Protein AF-A0A396IBC6-F1 (afdb_monomer_lite)

Foldseek 3Di:
DDDDDDDDDDPPPPPPVPPDDQLLVVLVVPDDFQDADPVQNPDPQRGFFKAFSVVSDTGTPVCCVVVVPTDMDGDDDD

Sequence (78 aa):
MRGSGSDPSSEAKGDMKVNQKPAWLERLMGETFFGGCGVHQNQRKNEKNILCLHCCLTICPHCLPSHPSHPLLQVLVT

Organism: Medicago truncatula (NCBI:txid3880)

pLDDT: mean 84.3, std 16.27, range [40.31, 98.06]

Radius of gyration: 24.77 Å; chains: 1; bounding box: 54×32×76 Å

Secondary structure (DSSP, 8-state):
-------------------PPPHHHHHHHH--TTPBPSSSTTSTT-B--EEETTTTEEE-GGGGGG-TTS-EEE----

Structure (mmCIF, N/CA/C/O backbone):
data_AF-A0A396IBC6-F1
#
_entry.id   AF-A0A396IBC6-F1
#
loop_
_atom_site.group_PDB
_atom_site.id
_atom_site.type_symbol
_atom_site.label_atom_id
_atom_site.label_alt_id
_atom_site.label_comp_id
_atom_site.label_asym_id
_atom_site.label_entity_id
_atom_site.label_seq_id
_atom_site.pdbx_PDB_ins_code
_atom_site.Cartn_x
_atom_site.Cartn_y
_atom_site.Cartn_z
_atom_site.occupancy
_atom_site.B_iso_or_equiv
_atom_site.auth_seq_id
_atom_site.auth_comp_id
_atom_site.auth_asym_id
_atom_site.auth_atom_id
_atom_site.pdbx_PDB_model_num
ATOM 1 N N . MET A 1 1 ? 40.134 -16.490 -64.705 1.00 40.31 1 MET A N 1
ATOM 2 C CA . MET A 1 1 ? 39.882 -15.033 -64.682 1.00 40.31 1 MET A CA 1
ATOM 3 C C . MET A 1 1 ? 38.644 -14.788 -63.838 1.00 40.31 1 MET A C 1
ATOM 5 O O . MET A 1 1 ? 37.694 -15.519 -64.052 1.00 40.31 1 MET A O 1
ATOM 9 N N . ARG A 1 2 ? 38.723 -13.825 -62.899 1.00 49.53 2 ARG A N 1
ATOM 10 C CA . ARG A 1 2 ? 37.644 -12.994 -62.305 1.00 49.53 2 ARG A CA 1
ATOM 11 C C . ARG A 1 2 ? 36.302 -13.723 -62.059 1.00 49.53 2 ARG A C 1
ATOM 13 O O . ARG A 1 2 ? 35.611 -14.027 -63.011 1.00 49.53 2 ARG A O 1
ATOM 20 N N . GLY A 1 3 ? 35.859 -14.031 -60.847 1.00 47.22 3 GLY A N 1
ATOM 21 C CA . GLY A 1 3 ? 35.953 -13.269 -59.604 1.00 47.22 3 GLY A CA 1
ATOM 22 C C . GLY A 1 3 ? 34.537 -12.950 -59.104 1.00 47.22 3 GLY A C 1
ATOM 23 O O . GLY A 1 3 ? 33.712 -12.531 -59.906 1.00 47.22 3 GLY A O 1
ATOM 24 N N . SER A 1 4 ? 34.347 -13.085 -57.787 1.00 53.88 4 SER A N 1
ATOM 25 C CA . SER A 1 4 ? 33.383 -12.336 -56.957 1.00 53.88 4 SER A CA 1
ATOM 26 C C . SER A 1 4 ? 31.899 -12.736 -57.054 1.00 53.88 4 SER A C 1
ATOM 28 O O . SER A 1 4 ? 31.351 -12.857 -58.134 1.00 53.88 4 SER A O 1
ATOM 30 N N . GLY A 1 5 ? 31.148 -12.900 -55.969 1.00 54.38 5 GLY A N 1
ATOM 31 C CA . GLY A 1 5 ? 31.469 -12.797 -54.552 1.00 54.38 5 GLY A CA 1
ATOM 32 C C . GLY A 1 5 ? 30.183 -12.900 -53.722 1.00 54.38 5 GLY A C 1
ATOM 33 O O . GLY A 1 5 ? 29.172 -12.320 -54.093 1.00 54.38 5 GLY A O 1
ATOM 34 N N . SER A 1 6 ? 30.274 -13.653 -52.623 1.00 50.16 6 SER A N 1
ATOM 35 C CA . SER A 1 6 ? 29.631 -13.423 -51.317 1.00 50.16 6 SER A CA 1
ATOM 36 C C . SER A 1 6 ? 28.144 -13.019 -51.244 1.00 50.16 6 SER A C 1
ATOM 38 O O . SER A 1 6 ? 27.825 -11.833 -51.298 1.00 50.16 6 SER A O 1
ATOM 40 N N . ASP A 1 7 ? 27.290 -13.976 -50.859 1.00 57.91 7 ASP A N 1
ATOM 41 C CA . ASP A 1 7 ? 26.482 -13.805 -49.634 1.00 57.91 7 ASP A CA 1
ATOM 42 C C . ASP A 1 7 ? 27.478 -13.627 -48.468 1.00 57.91 7 ASP A C 1
ATOM 44 O O . ASP A 1 7 ? 28.491 -14.337 -48.493 1.00 57.91 7 ASP A O 1
ATOM 48 N N . PRO A 1 8 ? 27.306 -12.740 -47.463 1.00 60.06 8 PRO A N 1
ATOM 49 C CA . PRO A 1 8 ? 26.056 -12.530 -46.721 1.00 60.06 8 PRO A CA 1
ATOM 50 C C . PRO A 1 8 ? 25.855 -11.076 -46.225 1.00 60.06 8 PRO A C 1
ATOM 52 O O . PRO A 1 8 ? 26.809 -10.331 -46.025 1.00 60.06 8 PRO A O 1
ATOM 55 N N . SER A 1 9 ? 24.634 -10.649 -45.907 1.00 51.94 9 SER A N 1
ATOM 56 C CA . SER A 1 9 ? 24.448 -9.477 -45.029 1.00 51.94 9 SER A CA 1
ATOM 57 C C . SER A 1 9 ? 23.144 -9.581 -44.254 1.00 51.94 9 SER A C 1
ATOM 59 O O . SER A 1 9 ? 22.132 -8.984 -44.593 1.00 51.94 9 SER A O 1
ATOM 61 N N . SER A 1 10 ? 23.214 -10.414 -43.215 1.00 59.03 10 SER A N 1
ATOM 62 C CA . SER A 1 10 ? 22.820 -10.068 -41.847 1.00 59.03 10 SER A CA 1
ATOM 63 C C . SER A 1 10 ? 21.746 -8.986 -41.707 1.00 59.03 10 SER A C 1
ATOM 65 O O . SER A 1 10 ? 22.052 -7.795 -41.618 1.00 59.03 10 SER A O 1
ATOM 67 N N . GLU A 1 11 ? 20.498 -9.418 -41.554 1.00 54.94 11 GLU A N 1
ATOM 68 C CA . GLU A 1 11 ? 19.486 -8.597 -40.904 1.00 54.94 11 GLU A CA 1
ATOM 69 C C . GLU A 1 11 ? 19.902 -8.409 -39.441 1.00 54.94 11 GLU A C 1
ATOM 71 O O . GLU A 1 11 ? 19.724 -9.287 -38.594 1.00 54.94 11 GLU A O 1
ATOM 76 N N . ALA A 1 12 ? 20.527 -7.270 -39.149 1.00 61.75 12 ALA A N 1
ATOM 77 C CA . ALA A 1 12 ? 20.793 -6.834 -37.792 1.00 61.75 12 ALA A CA 1
ATOM 78 C C . ALA A 1 12 ? 19.449 -6.530 -37.115 1.00 61.75 12 ALA A C 1
ATOM 80 O O . ALA A 1 12 ? 18.960 -5.400 -37.130 1.00 61.75 12 ALA A O 1
ATOM 81 N N . LYS A 1 13 ? 18.832 -7.556 -36.520 1.00 61.88 13 LYS A N 1
ATOM 82 C CA . LYS A 1 13 ? 17.803 -7.371 -35.499 1.00 61.88 13 LYS A CA 1
ATOM 83 C C . LYS A 1 13 ? 18.493 -6.729 -34.307 1.00 61.88 13 LYS A C 1
ATOM 85 O O . LYS A 1 13 ? 19.060 -7.415 -33.467 1.00 61.88 13 LYS A O 1
ATOM 90 N N . GLY A 1 14 ? 18.522 -5.401 -34.295 1.00 60.88 14 GLY A N 1
ATOM 91 C CA . GLY A 1 14 ? 18.948 -4.653 -33.130 1.00 60.88 14 GLY A CA 1
ATOM 92 C C . GLY A 1 14 ? 18.069 -5.070 -31.960 1.00 60.88 14 GLY A C 1
ATOM 93 O O . GLY A 1 14 ? 16.861 -4.836 -31.985 1.00 60.88 14 GLY A O 1
ATOM 94 N N . ASP A 1 15 ? 18.675 -5.700 -30.958 1.00 65.31 15 ASP A N 1
ATOM 95 C CA . ASP A 1 15 ? 18.120 -5.830 -29.620 1.00 65.31 15 ASP A CA 1
ATOM 96 C C . ASP A 1 15 ? 17.786 -4.423 -29.110 1.00 65.31 15 ASP A C 1
ATOM 98 O O . ASP A 1 15 ? 18.613 -3.725 -28.516 1.00 65.31 15 ASP A O 1
ATOM 102 N N . MET A 1 16 ? 16.560 -3.963 -29.369 1.00 63.03 16 MET A N 1
ATOM 103 C CA . MET A 1 16 ? 15.993 -2.832 -28.653 1.00 63.03 16 MET A CA 1
ATOM 104 C C . MET A 1 16 ? 15.864 -3.287 -27.212 1.00 63.03 16 MET A C 1
ATOM 106 O O . MET A 1 16 ? 14.913 -3.968 -26.833 1.00 63.03 16 MET A O 1
ATOM 110 N N . LYS A 1 17 ? 16.868 -2.939 -26.413 1.00 67.69 17 LYS A N 1
ATOM 111 C CA . LYS A 1 17 ? 16.872 -3.134 -24.973 1.00 67.69 17 LYS A CA 1
ATOM 112 C C . LYS A 1 17 ? 15.759 -2.263 -24.400 1.00 67.69 17 LYS A C 1
ATOM 114 O O . LYS A 1 17 ? 15.981 -1.111 -24.035 1.00 67.69 17 LYS A O 1
ATOM 119 N N . VAL A 1 18 ? 14.533 -2.786 -24.399 1.00 68.62 18 VAL A N 1
ATOM 120 C CA . VAL A 1 18 ? 13.400 -2.113 -23.775 1.00 68.62 18 VAL A CA 1
ATOM 121 C C . VAL A 1 18 ? 13.767 -1.988 -22.309 1.00 68.62 18 VAL A C 1
ATOM 123 O O . VAL A 1 18 ? 13.980 -2.992 -21.628 1.00 68.62 18 VAL A O 1
ATOM 126 N N . ASN A 1 19 ? 13.912 -0.754 -21.838 1.00 77.00 19 ASN A N 1
ATOM 127 C CA . ASN A 1 19 ? 14.194 -0.472 -20.443 1.00 77.00 19 ASN A CA 1
ATOM 128 C C . ASN A 1 19 ? 12.918 -0.753 -19.636 1.00 77.00 19 ASN A C 1
ATOM 130 O O . ASN A 1 19 ? 12.166 0.163 -19.307 1.00 77.00 19 ASN A O 1
ATOM 134 N N . GLN A 1 20 ? 12.634 -2.039 -19.420 1.00 84.81 20 GLN A N 1
ATOM 135 C CA . GLN A 1 20 ? 11.470 -2.515 -18.685 1.00 84.81 20 GLN A CA 1
ATOM 136 C C . GLN A 1 20 ? 11.568 -1.992 -17.256 1.00 84.81 20 GLN A C 1
ATOM 138 O O . GLN A 1 20 ? 12.539 -2.260 -16.543 1.00 84.81 20 GLN A O 1
ATOM 143 N N . LYS A 1 21 ? 10.580 -1.194 -16.852 1.00 87.06 21 LYS A N 1
ATOM 144 C CA . LYS A 1 21 ? 10.509 -0.695 -15.484 1.00 87.06 21 LYS A CA 1
ATOM 145 C C . LYS A 1 21 ? 10.159 -1.867 -14.563 1.00 87.06 21 LYS A C 1
ATOM 147 O O . LYS A 1 21 ? 9.344 -2.709 -14.931 1.00 87.06 21 LYS A O 1
ATOM 152 N N . PRO A 1 22 ? 10.733 -1.939 -13.354 1.00 88.88 22 PRO A N 1
ATOM 153 C CA . PRO A 1 22 ? 10.273 -2.902 -12.365 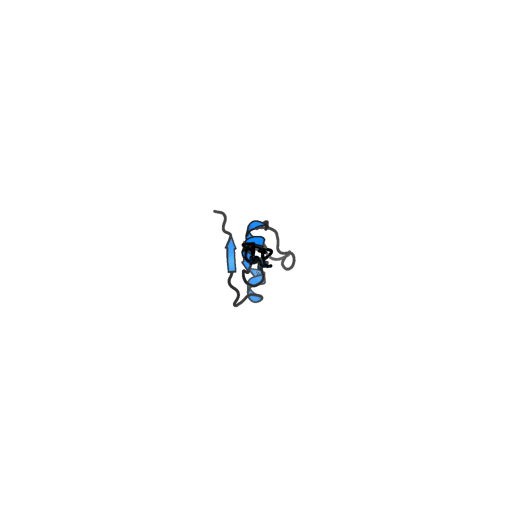1.00 88.88 22 PRO A CA 1
ATOM 154 C C . PRO A 1 22 ? 8.787 -2.688 -12.047 1.00 88.88 22 PRO A C 1
ATOM 156 O O . PRO A 1 22 ? 8.343 -1.547 -11.920 1.00 88.88 22 PRO A O 1
ATOM 159 N N . ALA A 1 23 ? 8.034 -3.769 -11.833 1.00 89.06 23 ALA A N 1
ATOM 160 C CA . ALA A 1 23 ? 6.593 -3.701 -11.569 1.00 89.06 23 ALA A CA 1
ATOM 161 C C . ALA A 1 23 ? 6.235 -2.799 -10.372 1.00 89.06 23 ALA A C 1
ATOM 163 O O . ALA A 1 23 ? 5.237 -2.082 -10.411 1.00 89.06 23 ALA A O 1
ATOM 164 N N . TRP A 1 24 ? 7.067 -2.771 -9.325 1.00 91.75 24 TRP A N 1
ATOM 165 C CA . TRP A 1 24 ? 6.847 -1.890 -8.175 1.00 91.75 24 TRP A CA 1
ATOM 166 C C . TRP A 1 24 ? 6.906 -0.406 -8.559 1.00 91.75 24 TRP A C 1
ATOM 168 O O . TRP A 1 24 ? 6.166 0.394 -7.991 1.00 91.75 24 TRP A O 1
ATOM 178 N N . LEU A 1 25 ? 7.750 -0.039 -9.530 1.00 89.56 25 LEU A N 1
ATOM 179 C CA . LEU A 1 25 ? 7.887 1.335 -10.003 1.00 89.56 25 LEU A CA 1
ATOM 180 C C . LEU A 1 25 ? 6.681 1.724 -10.853 1.00 89.56 25 LEU A C 1
ATOM 182 O O . LEU A 1 25 ? 6.142 2.813 -10.687 1.00 89.56 25 LEU A O 1
ATOM 186 N N . GLU A 1 26 ? 6.218 0.826 -11.723 1.00 91.44 26 GLU A N 1
ATOM 187 C CA . GLU A 1 26 ? 4.988 1.050 -12.487 1.00 91.44 26 GLU A CA 1
ATOM 188 C C . GLU A 1 26 ? 3.782 1.234 -11.565 1.00 91.44 26 GLU A C 1
ATOM 190 O O . GLU A 1 26 ? 2.988 2.152 -11.767 1.00 91.44 26 GLU A O 1
ATOM 195 N N . ARG A 1 27 ? 3.680 0.418 -10.508 1.00 90.06 27 ARG A N 1
ATOM 196 C CA . ARG A 1 27 ? 2.626 0.564 -9.500 1.00 90.06 27 ARG A CA 1
ATOM 197 C C . ARG A 1 27 ? 2.743 1.869 -8.742 1.00 90.06 27 ARG A C 1
ATOM 199 O O . ARG A 1 27 ? 1.755 2.576 -8.653 1.00 90.06 27 ARG A O 1
ATOM 206 N N . LEU A 1 28 ? 3.932 2.227 -8.267 1.00 90.44 28 LEU A N 1
ATOM 207 C CA . LEU A 1 28 ? 4.153 3.496 -7.575 1.00 90.44 28 LEU A CA 1
ATOM 208 C C . LEU A 1 28 ? 3.737 4.705 -8.430 1.00 90.44 28 LEU A C 1
ATOM 210 O O . LEU A 1 28 ? 3.125 5.631 -7.912 1.00 90.44 28 LEU A O 1
ATOM 214 N N . MET A 1 29 ? 4.055 4.692 -9.728 1.00 90.25 29 MET A N 1
ATOM 215 C CA . MET A 1 29 ? 3.748 5.794 -10.646 1.00 90.25 29 MET A CA 1
ATOM 216 C C . MET A 1 29 ? 2.267 5.883 -11.040 1.00 90.25 29 MET A C 1
ATOM 218 O O . MET A 1 29 ? 1.794 6.973 -11.346 1.00 90.25 29 MET A O 1
ATOM 222 N N . GLY A 1 30 ? 1.560 4.752 -11.104 1.00 87.75 30 GLY A N 1
ATOM 223 C CA . GLY A 1 30 ? 0.166 4.687 -11.561 1.00 87.75 30 GLY A CA 1
ATOM 224 C C . GLY A 1 30 ? -0.877 4.692 -10.444 1.00 87.75 30 GLY A C 1
ATOM 225 O O . GLY A 1 30 ? -2.070 4.623 -10.728 1.00 87.75 30 GLY A O 1
ATOM 226 N N . GLU A 1 31 ? -0.449 4.709 -9.189 1.00 87.75 31 GLU A N 1
ATOM 227 C CA . GLU A 1 31 ? -1.324 4.516 -8.041 1.00 87.75 31 GLU A CA 1
ATOM 228 C C . GLU A 1 31 ? -1.872 5.827 -7.472 1.00 87.75 31 GLU A C 1
ATOM 230 O O . GLU A 1 31 ? -1.172 6.834 -7.365 1.00 87.75 31 GLU A O 1
ATOM 235 N N . THR A 1 32 ? -3.120 5.773 -7.009 1.00 83.00 32 THR A N 1
ATOM 236 C CA . THR A 1 32 ? -3.723 6.819 -6.183 1.00 83.00 32 THR A CA 1
ATOM 237 C C . THR A 1 32 ? -3.627 6.406 -4.721 1.00 83.00 32 THR A C 1
ATOM 239 O O . THR A 1 32 ? -4.455 5.647 -4.209 1.00 83.00 32 THR A O 1
ATOM 242 N N . PHE A 1 33 ? -2.594 6.895 -4.040 1.00 82.88 33 PHE A N 1
ATOM 243 C CA . PHE A 1 33 ? -2.444 6.684 -2.603 1.00 82.88 33 PHE A CA 1
ATOM 244 C C . PHE A 1 33 ? -3.591 7.342 -1.827 1.00 82.88 33 PHE A C 1
ATOM 246 O O . PHE A 1 33 ? -4.299 8.213 -2.330 1.00 82.88 33 PHE A O 1
ATOM 253 N N . PHE A 1 34 ? -3.755 6.910 -0.579 1.00 87.69 34 PHE A N 1
ATOM 254 C CA . PHE A 1 34 ? -4.723 7.435 0.386 1.00 87.69 34 PHE A CA 1
ATOM 255 C C . PHE A 1 34 ? -6.187 7.020 0.158 1.00 87.69 34 PHE A C 1
ATOM 257 O O . PHE A 1 34 ? -7.091 7.471 0.856 1.00 87.69 34 PHE A O 1
ATOM 264 N N . GLY A 1 35 ? -6.439 6.080 -0.757 1.00 91.94 35 GLY A N 1
ATOM 265 C CA . GLY A 1 35 ? -7.723 5.382 -0.831 1.00 91.94 35 GLY A CA 1
ATOM 266 C C . GLY A 1 35 ? -7.955 4.449 0.366 1.00 91.94 35 GLY A C 1
ATOM 267 O O . GLY A 1 35 ? -7.014 3.944 0.981 1.00 91.94 35 GLY A O 1
ATOM 268 N N . GLY A 1 36 ? -9.218 4.165 0.686 1.00 93.94 36 GLY A N 1
ATOM 269 C CA . GLY A 1 36 ? -9.574 3.208 1.738 1.00 93.94 36 GLY A CA 1
ATOM 270 C C . GLY A 1 36 ? -9.225 1.759 1.373 1.00 93.94 36 GLY A C 1
ATOM 271 O O . GLY A 1 36 ? -9.330 1.325 0.222 1.00 93.94 36 GLY A O 1
ATOM 272 N N . CYS A 1 37 ? -8.818 0.965 2.361 1.00 96.19 37 CYS A N 1
ATOM 273 C CA . CYS A 1 37 ? -8.588 -0.462 2.176 1.00 96.19 37 CYS A CA 1
ATOM 274 C C . CYS A 1 37 ? -9.907 -1.223 2.012 1.00 96.19 37 CYS A C 1
ATOM 276 O O . CYS A 1 37 ? -10.735 -1.230 2.918 1.00 96.19 37 CYS A O 1
ATOM 278 N N . GLY A 1 38 ? -10.059 -1.942 0.894 1.00 94.56 38 GLY A N 1
ATOM 279 C CA . GLY A 1 38 ? -11.252 -2.742 0.600 1.00 94.56 38 GLY A CA 1
ATOM 280 C C . GLY A 1 38 ? -11.461 -3.954 1.519 1.00 94.56 38 GLY A C 1
ATOM 281 O O . GLY A 1 38 ? -12.593 -4.395 1.668 1.00 94.56 38 GLY A O 1
ATOM 282 N N . VAL A 1 39 ? -10.408 -4.467 2.163 1.00 96.38 39 VAL A N 1
ATOM 283 C CA . VAL A 1 39 ? -10.500 -5.582 3.130 1.00 96.38 39 VAL A CA 1
ATOM 284 C C . VAL A 1 39 ? -10.781 -5.064 4.543 1.00 96.38 39 VAL A C 1
ATOM 286 O O . VAL A 1 39 ? -11.549 -5.656 5.292 1.00 96.38 39 VAL A O 1
ATOM 289 N N . HIS A 1 40 ? -10.199 -3.916 4.897 1.00 97.50 40 HIS A N 1
ATOM 290 C CA . HIS A 1 40 ? -10.271 -3.327 6.235 1.00 97.50 40 HIS A CA 1
ATOM 291 C C . HIS A 1 40 ? -11.159 -2.073 6.269 1.00 97.50 40 HIS A C 1
ATOM 293 O O . HIS A 1 40 ? -10.845 -1.105 6.958 1.00 97.50 40 HIS A O 1
ATOM 299 N N . GLN A 1 41 ? -12.270 -2.065 5.527 1.00 95.81 41 GLN A N 1
ATOM 300 C CA . GLN A 1 41 ? -13.122 -0.875 5.348 1.00 95.81 41 GLN A CA 1
ATOM 301 C C . GLN A 1 41 ? -13.658 -0.307 6.669 1.00 95.81 41 GLN A C 1
ATOM 303 O O . GLN A 1 41 ? -13.734 0.905 6.830 1.00 95.81 41 GLN A O 1
ATOM 308 N N . ASN A 1 42 ? -13.959 -1.179 7.632 1.00 95.81 42 ASN A N 1
ATOM 309 C CA . ASN A 1 42 ? -14.551 -0.797 8.917 1.00 95.81 42 ASN A CA 1
ATOM 310 C C . ASN A 1 42 ? -13.517 -0.453 10.000 1.00 95.81 42 ASN A C 1
ATOM 312 O O . ASN A 1 42 ? -13.892 -0.134 11.127 1.00 95.81 42 ASN A O 1
ATOM 316 N N . GLN A 1 43 ? -12.220 -0.538 9.694 1.00 95.69 43 GLN A N 1
ATOM 317 C CA . GLN A 1 43 ? -11.169 -0.249 10.662 1.00 95.69 43 GLN A CA 1
ATOM 318 C C . GLN A 1 43 ? -10.735 1.211 10.580 1.00 95.69 43 GLN A C 1
ATOM 320 O O . GLN A 1 43 ? -10.565 1.778 9.502 1.00 95.69 43 GLN A O 1
ATOM 325 N N . ARG A 1 44 ? -10.471 1.829 11.734 1.00 95.38 44 ARG A N 1
ATOM 326 C CA . ARG A 1 44 ? -9.803 3.138 11.765 1.00 95.38 44 ARG A CA 1
ATOM 327 C C . ARG A 1 44 ? -8.396 3.005 11.181 1.00 95.38 44 ARG A C 1
ATOM 329 O O . ARG A 1 44 ? -7.755 1.971 11.361 1.00 95.38 44 ARG A O 1
ATOM 336 N N . LYS A 1 45 ? -7.887 4.067 10.546 1.00 92.31 45 LYS A N 1
ATOM 337 C CA . LYS A 1 45 ? -6.564 4.075 9.885 1.00 92.31 45 LYS A CA 1
ATOM 338 C C . LYS A 1 45 ? -6.441 2.993 8.797 1.00 92.31 45 LYS A C 1
ATOM 340 O O . LYS A 1 45 ? -5.411 2.340 8.674 1.00 92.31 45 LYS A O 1
ATOM 345 N N . ASN A 1 46 ? -7.504 2.784 8.024 1.00 96.25 46 ASN A N 1
ATOM 346 C CA . ASN A 1 46 ? -7.533 1.855 6.892 1.00 96.25 46 ASN A CA 1
ATOM 347 C C . ASN A 1 46 ? -7.059 2.477 5.573 1.00 96.25 46 ASN A C 1
ATOM 349 O O . ASN A 1 46 ? -7.244 1.887 4.511 1.00 96.25 46 ASN A O 1
ATOM 353 N N . GLU A 1 47 ? -6.468 3.659 5.633 1.00 95.69 47 GLU A N 1
ATOM 354 C CA . GLU A 1 47 ? -5.934 4.353 4.478 1.00 95.69 47 GLU A CA 1
ATOM 355 C C . GLU A 1 47 ? -4.748 3.584 3.882 1.00 95.69 47 GLU A C 1
ATOM 357 O O . GLU A 1 47 ? -3.852 3.129 4.599 1.00 95.69 47 GLU A O 1
ATOM 362 N N . LYS A 1 48 ? -4.757 3.407 2.559 1.00 95.62 48 LYS A N 1
ATOM 363 C CA . LYS A 1 48 ? -3.666 2.786 1.815 1.00 95.62 48 LYS A CA 1
ATOM 364 C C . LYS A 1 48 ? -2.566 3.808 1.556 1.00 95.62 48 LYS A C 1
ATOM 366 O O . LYS A 1 48 ? -2.632 4.577 0.601 1.00 95.62 48 LYS A O 1
ATOM 371 N N . ASN A 1 49 ? -1.538 3.792 2.390 1.00 95.25 49 ASN A N 1
ATOM 372 C CA . ASN A 1 49 ? -0.384 4.688 2.283 1.00 95.25 49 ASN A CA 1
ATOM 373 C C . ASN A 1 49 ? 0.960 3.942 2.279 1.00 95.25 49 ASN A C 1
ATOM 375 O O . ASN A 1 49 ? 2.017 4.566 2.359 1.00 95.25 49 ASN A O 1
ATOM 379 N N . ILE A 1 50 ? 0.933 2.611 2.168 1.00 95.50 50 ILE A N 1
ATOM 380 C CA . ILE A 1 50 ? 2.121 1.756 2.133 1.00 95.50 50 ILE A CA 1
ATOM 381 C C . ILE A 1 50 ? 2.100 0.943 0.836 1.00 95.50 50 ILE A C 1
ATOM 383 O O . ILE A 1 50 ? 1.101 0.302 0.522 1.00 95.50 50 ILE A O 1
ATOM 387 N N . LEU A 1 51 ? 3.200 0.939 0.088 1.00 96.31 51 LEU A N 1
ATOM 388 C CA . LEU A 1 51 ? 3.433 0.069 -1.062 1.00 96.31 51 LEU A CA 1
ATOM 389 C C . LEU A 1 51 ? 4.308 -1.111 -0.632 1.00 96.31 51 LEU A C 1
ATOM 391 O O . LEU A 1 51 ? 5.440 -0.928 -0.188 1.00 96.31 51 LEU A O 1
ATOM 395 N N . CYS A 1 52 ? 3.811 -2.331 -0.803 1.00 97.12 52 CYS A N 1
ATOM 396 C CA . CYS A 1 52 ? 4.632 -3.528 -0.684 1.00 97.12 52 CYS A CA 1
ATOM 397 C C . CYS A 1 52 ? 5.393 -3.746 -1.997 1.00 97.12 52 CYS A C 1
ATOM 399 O O . CYS A 1 52 ? 4.772 -4.046 -3.016 1.00 97.12 52 CYS A O 1
ATOM 401 N N . LEU A 1 53 ? 6.724 -3.622 -1.991 1.00 96.12 53 LEU A N 1
ATOM 402 C CA . LEU A 1 53 ? 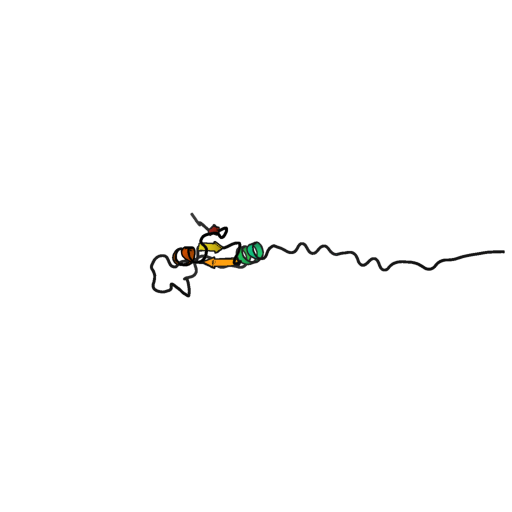7.532 -3.721 -3.216 1.00 96.12 53 LEU A CA 1
ATOM 403 C C . LEU A 1 53 ? 7.621 -5.157 -3.743 1.00 96.12 53 LEU A C 1
ATOM 405 O O . LEU A 1 53 ? 7.763 -5.360 -4.944 1.00 96.12 53 LEU A O 1
ATOM 409 N N . HIS A 1 54 ? 7.500 -6.151 -2.861 1.00 95.69 54 HIS A N 1
ATOM 410 C CA . HIS A 1 54 ? 7.460 -7.555 -3.269 1.00 95.69 54 HIS A CA 1
ATOM 411 C C . HIS A 1 54 ? 6.120 -7.915 -3.927 1.00 95.69 54 HIS A C 1
ATOM 413 O O . HIS A 1 54 ? 6.097 -8.475 -5.016 1.00 95.69 54 HIS A O 1
ATOM 419 N N . CYS A 1 55 ? 4.995 -7.551 -3.301 1.00 95.62 55 CYS A N 1
ATOM 420 C CA . CYS A 1 55 ? 3.665 -7.848 -3.845 1.00 95.62 55 CYS A CA 1
ATOM 421 C C . CYS A 1 55 ? 3.218 -6.869 -4.933 1.00 95.62 55 CYS A C 1
ATOM 423 O O . CYS A 1 55 ? 2.251 -7.154 -5.631 1.00 95.62 55 CYS A O 1
ATOM 425 N N . CYS A 1 56 ? 3.886 -5.722 -5.064 1.00 95.06 56 CYS A N 1
ATOM 426 C CA . CYS A 1 56 ? 3.488 -4.637 -5.956 1.00 95.06 56 CYS A CA 1
ATOM 427 C C . CYS A 1 56 ? 2.038 -4.166 -5.689 1.00 95.06 56 CYS A C 1
ATOM 429 O O . CYS A 1 56 ? 1.26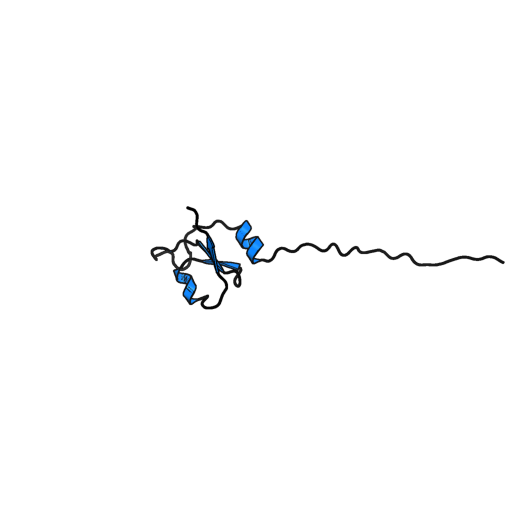6 -3.937 -6.618 1.00 95.06 56 CYS A O 1
ATOM 431 N N . LEU A 1 57 ? 1.666 -4.038 -4.407 1.00 94.25 57 LEU A N 1
ATOM 432 C CA . LEU A 1 57 ? 0.318 -3.669 -3.950 1.00 94.25 57 LEU A CA 1
ATOM 433 C C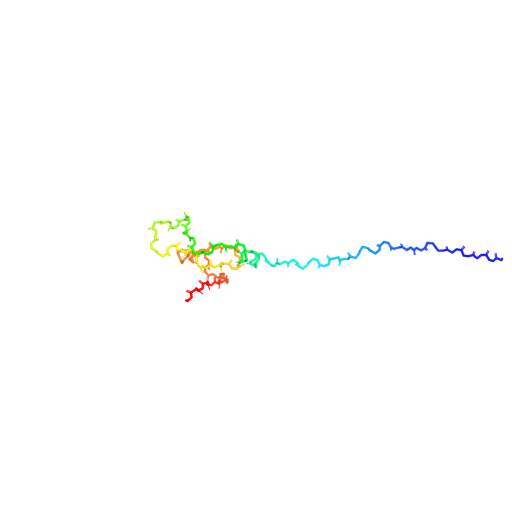 . LEU A 1 57 ? 0.349 -2.517 -2.951 1.00 94.25 57 LEU A C 1
ATOM 435 O O . LEU A 1 57 ? 1.206 -2.492 -2.062 1.00 94.25 57 LEU A O 1
ATOM 439 N N . THR A 1 58 ? -0.642 -1.629 -3.035 1.00 95.44 58 THR A N 1
ATOM 440 C CA . THR A 1 58 ? -0.928 -0.662 -1.975 1.00 95.44 58 THR A CA 1
ATOM 441 C C . THR A 1 58 ? -1.809 -1.235 -0.885 1.00 95.44 58 THR A C 1
ATOM 443 O O . THR A 1 58 ? -2.861 -1.838 -1.122 1.00 95.44 58 THR A O 1
ATOM 446 N N . ILE A 1 59 ? -1.369 -1.016 0.346 1.00 96.38 59 ILE A N 1
ATOM 447 C CA . ILE A 1 59 ? -1.927 -1.614 1.543 1.00 96.38 59 ILE A CA 1
ATOM 448 C C . ILE A 1 59 ? -2.068 -0.572 2.654 1.00 96.38 59 ILE A C 1
ATOM 450 O O . ILE A 1 59 ? -1.388 0.455 2.665 1.00 96.38 59 ILE A O 1
ATOM 454 N N . CYS A 1 60 ? -2.966 -0.844 3.596 1.00 97.19 60 CYS A N 1
ATOM 455 C CA . CYS A 1 60 ? -3.080 -0.086 4.840 1.00 97.19 60 CYS A CA 1
ATOM 456 C C . CYS A 1 60 ? -2.248 -0.742 5.960 1.00 97.19 60 CYS A C 1
ATOM 458 O O . CYS A 1 60 ? -1.893 -1.919 5.831 1.00 97.19 60 CYS A O 1
ATOM 460 N N . PRO A 1 61 ? -2.031 -0.067 7.106 1.00 95.88 61 PRO A N 1
ATOM 461 C CA . PRO A 1 61 ? -1.315 -0.633 8.256 1.00 95.88 61 PRO A CA 1
ATOM 462 C C . PRO A 1 61 ? -1.841 -1.993 8.747 1.00 95.88 61 PRO A C 1
ATOM 464 O O . PRO A 1 61 ? -1.068 -2.834 9.193 1.00 95.88 61 PRO A O 1
ATOM 467 N N . HIS A 1 62 ? -3.143 -2.261 8.607 1.00 97.75 62 HIS A N 1
ATOM 468 C CA . HIS A 1 62 ? -3.741 -3.547 9.005 1.00 97.75 62 HIS A CA 1
ATOM 469 C C . HIS A 1 62 ? -3.341 -4.731 8.119 1.00 97.75 62 HIS A C 1
ATOM 471 O O . HIS A 1 62 ? -3.489 -5.875 8.528 1.00 97.75 62 HIS A O 1
ATOM 477 N N . CYS A 1 63 ? -2.818 -4.487 6.916 1.00 97.56 63 CYS A N 1
ATOM 478 C CA . CYS A 1 63 ? -2.342 -5.553 6.034 1.00 97.56 63 CYS A CA 1
ATOM 479 C C . CYS A 1 63 ? -0.906 -5.990 6.359 1.00 97.56 63 CYS A C 1
ATOM 481 O O . CYS A 1 63 ? -0.474 -7.034 5.878 1.00 97.56 63 CYS A O 1
ATOM 483 N N . LEU A 1 64 ? -0.158 -5.219 7.161 1.00 96.62 64 LEU A N 1
ATOM 484 C CA . LEU A 1 64 ? 1.243 -5.502 7.498 1.00 96.62 64 LEU A CA 1
ATOM 485 C C . LEU A 1 64 ? 1.495 -6.921 8.035 1.00 96.62 64 LEU A C 1
ATOM 487 O O . LEU A 1 64 ? 2.489 -7.516 7.622 1.00 96.62 64 LEU A O 1
ATOM 491 N N . PRO A 1 65 ? 0.614 -7.523 8.864 1.00 97.12 65 PRO A N 1
ATOM 492 C CA . PRO A 1 65 ? 0.801 -8.902 9.318 1.00 97.12 65 PRO A CA 1
ATOM 493 C C . PRO A 1 65 ? 0.830 -9.941 8.186 1.00 97.12 65 PRO A C 1
ATOM 495 O O . PRO A 1 65 ? 1.379 -11.020 8.373 1.00 97.12 65 PRO A O 1
ATOM 498 N N . SER A 1 66 ? 0.272 -9.629 7.008 1.00 97.38 66 SER A N 1
ATOM 499 C CA . SER A 1 66 ? 0.350 -10.475 5.803 1.00 97.38 66 SER A CA 1
ATOM 500 C C . SER A 1 66 ? 1.615 -10.230 4.966 1.00 97.38 66 SER A C 1
ATOM 502 O O . SER A 1 66 ? 1.842 -10.917 3.974 1.00 97.38 66 SER A O 1
ATOM 504 N N . HIS A 1 67 ? 2.446 -9.259 5.358 1.00 96.62 67 HIS A N 1
ATOM 505 C CA . HIS A 1 67 ? 3.683 -8.863 4.681 1.00 96.62 67 HIS A CA 1
ATOM 506 C C . HIS A 1 67 ? 4.885 -8.756 5.648 1.00 96.62 67 HIS A C 1
ATOM 508 O O . HIS A 1 67 ? 5.648 -7.794 5.555 1.00 96.62 67 HIS A O 1
ATOM 514 N N . PRO A 1 68 ? 5.093 -9.711 6.578 1.00 95.81 68 PRO A N 1
ATOM 515 C CA . PRO A 1 68 ? 6.015 -9.548 7.710 1.00 95.81 68 PRO A CA 1
ATOM 516 C C . PRO A 1 68 ? 7.493 -9.398 7.312 1.00 95.81 68 PRO A C 1
ATOM 518 O O . PRO A 1 68 ? 8.283 -8.858 8.078 1.00 95.81 68 PRO A O 1
ATOM 521 N N . SER A 1 69 ? 7.872 -9.876 6.126 1.00 97.38 69 SER A N 1
ATOM 522 C CA . SER A 1 69 ? 9.250 -9.879 5.616 1.00 97.38 69 SER A CA 1
ATOM 523 C C . SER A 1 69 ? 9.406 -9.134 4.291 1.00 97.38 69 SER A C 1
ATOM 525 O O . SER A 1 69 ? 10.474 -9.174 3.679 1.00 97.38 69 SER A O 1
ATOM 527 N N . HIS A 1 70 ? 8.348 -8.484 3.802 1.00 98.06 70 HIS A N 1
ATOM 528 C CA . HIS A 1 70 ? 8.418 -7.808 2.516 1.00 98.06 70 HIS A CA 1
ATOM 529 C C . HIS A 1 70 ? 9.016 -6.407 2.677 1.00 98.06 70 HIS A C 1
ATOM 531 O O . HIS A 1 70 ? 8.722 -5.727 3.657 1.00 98.06 70 HIS A O 1
ATOM 537 N N . PRO A 1 71 ? 9.802 -5.925 1.704 1.00 96.81 71 PRO A N 1
ATOM 538 C CA . PRO A 1 71 ? 10.198 -4.526 1.648 1.00 96.81 71 PRO A CA 1
ATOM 539 C C . PRO A 1 71 ? 8.972 -3.634 1.408 1.00 96.81 71 PRO A C 1
ATOM 541 O O . PRO A 1 71 ? 8.179 -3.879 0.491 1.00 96.81 71 PRO A O 1
ATOM 544 N N . LEU A 1 72 ? 8.826 -2.600 2.235 1.00 97.12 72 LEU A N 1
ATOM 545 C CA . LEU A 1 72 ? 7.688 -1.681 2.234 1.00 97.12 72 LEU A CA 1
ATOM 546 C C . LEU A 1 72 ? 8.163 -0.240 2.027 1.00 97.12 72 LEU A C 1
ATOM 548 O O . LEU A 1 72 ? 9.197 0.156 2.560 1.00 97.12 72 LEU A O 1
ATOM 552 N N . LEU A 1 73 ? 7.378 0.548 1.299 1.00 95.38 73 LEU A N 1
ATOM 553 C CA . LEU A 1 73 ? 7.579 1.981 1.109 1.00 95.38 73 LEU A CA 1
ATOM 554 C C . LEU A 1 73 ? 6.335 2.726 1.596 1.00 95.38 73 LEU A C 1
ATOM 556 O O . LEU A 1 73 ? 5.256 2.533 1.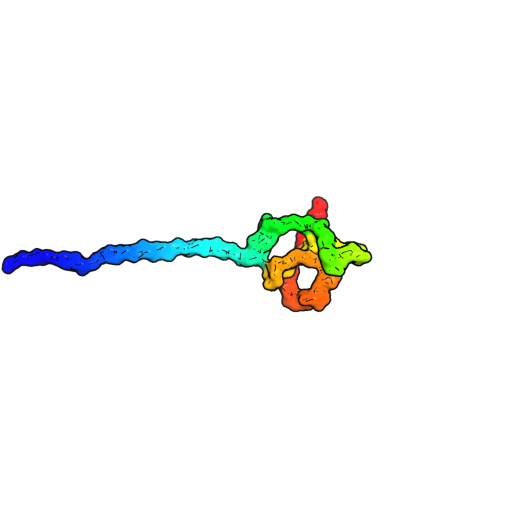043 1.00 95.38 73 LEU A O 1
ATOM 560 N N . GLN A 1 74 ? 6.470 3.574 2.613 1.00 94.38 74 GLN A N 1
ATOM 561 C 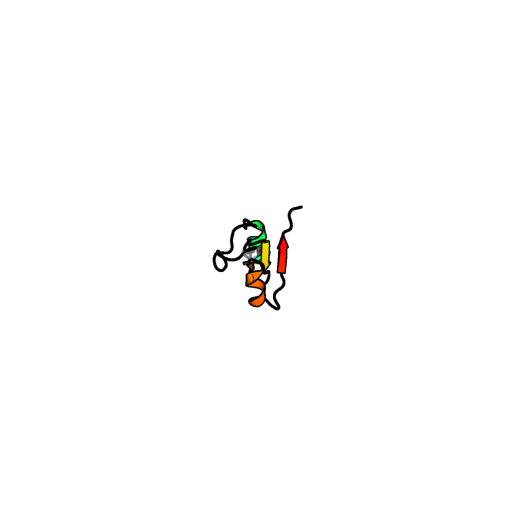CA . GLN A 1 74 ? 5.376 4.424 3.085 1.00 94.38 74 GLN A CA 1
ATOM 562 C C . GLN A 1 74 ? 5.448 5.795 2.409 1.00 94.38 74 GLN A C 1
ATOM 564 O O . GLN A 1 74 ? 6.493 6.442 2.426 1.00 94.38 74 GLN A O 1
ATOM 569 N N . VAL A 1 75 ? 4.334 6.241 1.836 1.00 89.44 75 VAL A N 1
ATOM 570 C CA . VAL A 1 75 ? 4.211 7.571 1.233 1.00 89.44 75 VAL A CA 1
ATOM 571 C C . VAL A 1 75 ? 3.669 8.529 2.292 1.00 89.44 75 VAL A C 1
ATOM 573 O O . VAL A 1 75 ? 2.569 8.330 2.807 1.00 89.44 75 VAL A O 1
ATOM 576 N N . LEU A 1 76 ? 4.452 9.554 2.634 1.00 83.12 76 LEU A N 1
ATOM 577 C CA . LEU A 1 76 ? 4.077 10.617 3.567 1.00 83.12 76 LEU A CA 1
ATOM 578 C C . LEU A 1 76 ? 3.954 11.933 2.791 1.00 83.12 76 LEU A C 1
ATOM 580 O O . LEU A 1 76 ? 4.921 12.370 2.173 1.00 83.12 76 LEU A O 1
ATOM 584 N N . VAL A 1 77 ? 2.780 12.559 2.828 1.00 75.00 77 VAL A N 1
ATOM 585 C CA . VAL A 1 77 ? 2.592 13.961 2.430 1.00 75.00 77 VAL A CA 1
ATOM 586 C C . VAL A 1 77 ? 2.541 14.794 3.707 1.00 75.00 77 VAL A C 1
ATOM 588 O O . VAL A 1 77 ? 1.710 14.536 4.577 1.00 75.00 77 VAL A O 1
ATOM 591 N N . THR A 1 78 ? 3.494 15.713 3.847 1.00 63.19 78 THR A N 1
ATOM 592 C CA . THR A 1 78 ? 3.604 16.684 4.949 1.00 63.19 78 THR A CA 1
ATOM 593 C C . THR A 1 78 ? 2.947 17.998 4.584 1.00 63.19 78 THR A C 1
ATOM 595 O O . THR A 1 78 ? 3.137 18.405 3.414 1.00 63.19 78 THR A O 1
#